Protein AF-K4BG01-F1 (afdb_monomer)

pLDDT: mean 72.05, std 19.04, range [38.0, 96.56]

Organism: Solanum lycopersicum (NCBI:txid4081)

InterPro domains:
  IPR004827 Basic-leucine zipper domain [PF00170] (51-86)
  IPR004827 Basi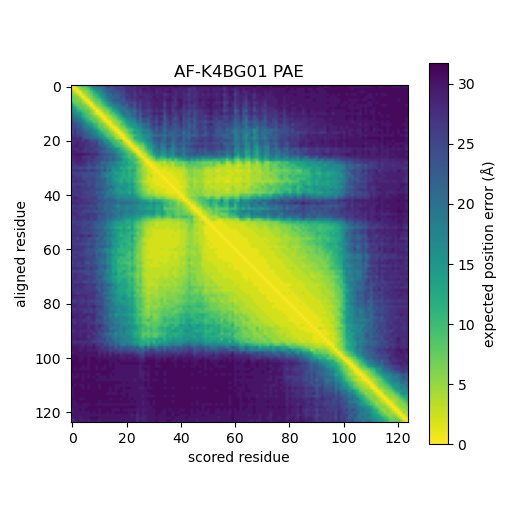c-leucine zipper domain [PS00036] (55-70)
  IPR046347 Basic-leucine zipper domain superfamily [SSF57959] (51-94)
  IPR052483 Basic leucine zipper transcription regulators [PTHR46391] (28-87)

Radius of gyration: 34.59 Å; Cα contacts (8 Å, |Δi|>4): 18; chains: 1; bounding box: 127×39×73 Å

Sequence (124 aa):
MNEKRNKSAEPNLSLSLKTPIEYESINNIPTLEEAVNLELKNGQVDPNVNMKKLRRTISNRLSAQRARMRKIEYTDGLKKEAKNLEIIFGEWRRIVSFGKGTVKDPPKPRQFHTKVFIVKREAI

Solvent-accessible surface area (backbone atoms only — not comparable to full-atom values): 8195 Å² total; per-residue (Å²): 139,85,85,80,82,78,79,79,81,73,79,84,74,74,78,69,75,73,65,81,67,91,73,69,57,93,85,61,86,73,53,68,66,57,52,50,52,48,48,59,69,67,65,77,56,61,95,84,59,57,63,70,59,52,54,50,53,52,49,52,51,54,51,52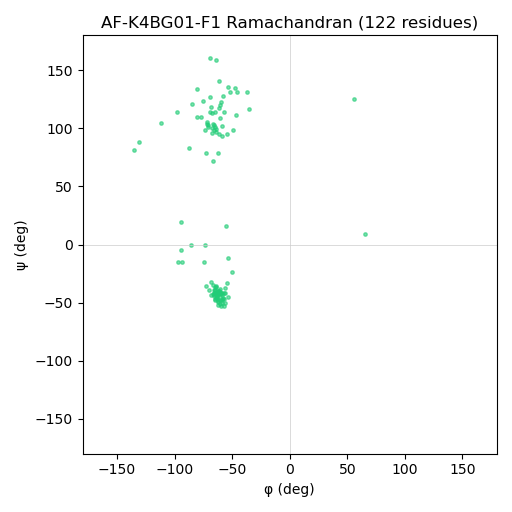,50,53,52,54,49,54,50,50,55,50,52,53,49,50,52,52,51,52,53,52,50,52,52,52,53,51,51,50,50,49,53,52,56,59,69,70,49,76,94,73,74,80,81,75,78,81,78,77,78,76,78,78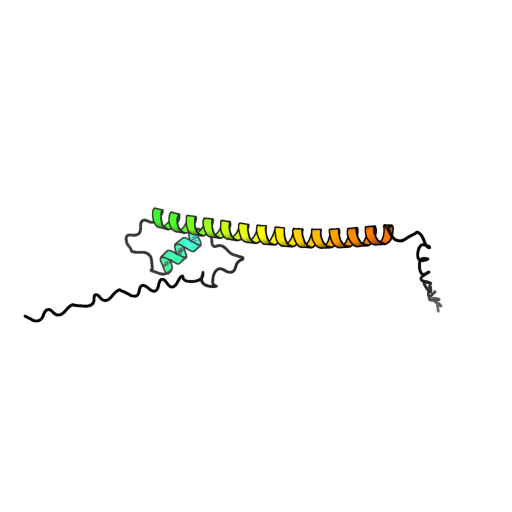,79,78,77,79,81,81,87,132

Foldseek 3Di:
DDDDDDDPPDPPPPPPVPPPPPPPPLPQLDDLVVQLVVCVVVVVADPPDDPVVSSVVSVVVSVVSVVVSVVVVVVVVVVVVVVVVVVVVVVVVVVVVVVPPPPDDDDDPPPPPPPPPPPDPDDD

Secondary structure (DSSP, 8-state):
---------------------TTS-TT-PPPHHHHHHHHHHTT-S-TT--HHHHHHHHHHHHHHHHHHHHHHHHHHHHHHHHHHHHHHHHHHHHHHHHHTS----PPPP---------------

Mean predicted aligned error: 18.23 Å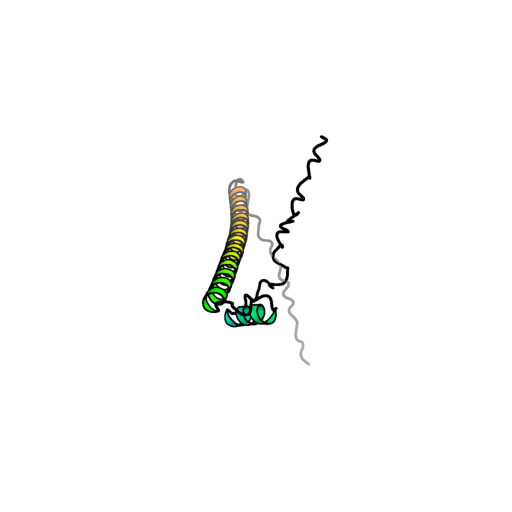

Structure (mmCIF, N/CA/C/O backbone):
data_AF-K4BG01-F1
#
_entry.id   AF-K4BG01-F1
#
loop_
_atom_site.group_PDB
_atom_site.id
_atom_site.type_symbol
_atom_site.label_atom_id
_atom_site.label_alt_id
_atom_site.label_comp_id
_atom_site.label_asym_id
_atom_site.label_entity_id
_atom_site.label_seq_id
_atom_site.pdbx_PDB_ins_code
_atom_site.Cartn_x
_atom_site.Cartn_y
_atom_site.Cartn_z
_atom_site.occupancy
_atom_site.B_iso_or_equiv
_atom_site.auth_seq_id
_atom_site.auth_comp_id
_atom_site.auth_asym_id
_atom_site.auth_atom_id
_atom_site.pdbx_PDB_model_num
ATOM 1 N N . MET A 1 1 ? -55.512 33.652 6.548 1.00 38.00 1 MET A N 1
ATOM 2 C CA . MET A 1 1 ? -54.587 32.569 6.950 1.00 38.00 1 MET A CA 1
ATOM 3 C C . MET A 1 1 ? -53.343 32.688 6.086 1.00 38.00 1 MET A C 1
ATOM 5 O O . MET A 1 1 ? -53.445 32.441 4.897 1.00 38.00 1 MET A O 1
ATOM 9 N N . ASN A 1 2 ? -52.217 33.140 6.647 1.00 42.69 2 ASN A N 1
ATOM 10 C CA . ASN A 1 2 ? -50.955 33.283 5.912 1.00 42.69 2 ASN A CA 1
ATOM 11 C C . ASN A 1 2 ? -49.957 32.255 6.450 1.00 42.69 2 ASN A C 1
ATOM 13 O O . ASN A 1 2 ? -49.439 32.397 7.557 1.00 42.69 2 ASN A O 1
ATOM 17 N N . GLU A 1 3 ? -49.742 31.201 5.672 1.00 49.41 3 GLU A N 1
ATOM 18 C CA . GLU A 1 3 ? -48.885 30.067 6.002 1.00 49.41 3 GLU A CA 1
ATOM 19 C C . GLU A 1 3 ? -47.414 30.426 5.737 1.00 49.41 3 GLU A C 1
ATOM 21 O O . GLU A 1 3 ? -46.982 30.620 4.599 1.00 49.41 3 GLU A O 1
ATOM 26 N N . LYS A 1 4 ? -46.633 30.572 6.813 1.00 52.47 4 LYS A N 1
ATOM 27 C CA . LYS A 1 4 ? -45.185 30.794 6.748 1.00 52.47 4 LYS A CA 1
ATOM 28 C C . LYS A 1 4 ? -44.497 29.464 6.433 1.00 52.47 4 LYS A C 1
ATOM 30 O O . LYS A 1 4 ? -44.437 28.579 7.280 1.00 52.47 4 LYS A O 1
ATOM 35 N N . ARG A 1 5 ? -43.952 29.330 5.221 1.00 56.16 5 ARG A N 1
ATOM 36 C CA . ARG A 1 5 ? -43.085 28.204 4.844 1.00 56.16 5 ARG A CA 1
ATOM 37 C C . ARG A 1 5 ? -41.731 28.354 5.538 1.00 56.16 5 ARG A C 1
ATOM 39 O O . ARG A 1 5 ? -40.919 29.195 5.155 1.00 56.16 5 ARG A O 1
ATOM 46 N N . ASN A 1 6 ? -41.503 27.541 6.563 1.00 52.00 6 ASN A N 1
ATOM 47 C CA . ASN A 1 6 ? -40.211 27.413 7.226 1.00 52.00 6 ASN A CA 1
ATOM 48 C C . ASN A 1 6 ? -39.229 26.726 6.266 1.00 52.00 6 ASN A C 1
ATOM 50 O O . ASN A 1 6 ? -39.418 25.568 5.901 1.00 52.00 6 ASN A O 1
ATOM 54 N N . LYS A 1 7 ? -38.191 27.451 5.836 1.00 52.59 7 LYS A N 1
ATOM 55 C CA . LYS A 1 7 ? -37.043 26.875 5.128 1.00 52.59 7 LYS A CA 1
ATOM 56 C C . LYS A 1 7 ? -36.291 25.990 6.121 1.00 52.59 7 LYS A C 1
ATOM 58 O O . LYS A 1 7 ? -35.763 26.497 7.107 1.00 52.59 7 LYS A O 1
ATOM 63 N N . SER A 1 8 ? -36.282 24.681 5.890 1.00 55.44 8 SER A N 1
ATOM 64 C CA . SER A 1 8 ? -35.451 23.749 6.647 1.00 55.44 8 SER A CA 1
ATOM 65 C C . SER A 1 8 ? -33.986 24.128 6.450 1.00 55.44 8 SER A C 1
ATOM 67 O O . SER A 1 8 ? -33.498 24.162 5.321 1.00 55.44 8 SER A O 1
ATOM 69 N N . ALA A 1 9 ? -33.304 24.443 7.549 1.00 53.53 9 ALA A N 1
ATOM 70 C CA . ALA A 1 9 ? -31.864 24.611 7.573 1.00 53.53 9 ALA A CA 1
ATOM 71 C C . ALA A 1 9 ? -31.222 23.254 7.262 1.00 53.53 9 ALA A C 1
ATOM 73 O O . ALA A 1 9 ? -31.175 22.374 8.120 1.00 53.53 9 ALA A O 1
ATOM 74 N N . GLU A 1 10 ? -30.774 23.065 6.022 1.00 57.72 10 GLU A N 1
ATOM 75 C CA . GLU A 1 10 ? -29.860 21.977 5.699 1.00 57.72 10 GLU A CA 1
ATOM 76 C C . GLU A 1 10 ? -28.594 22.165 6.546 1.00 57.72 10 GLU A C 1
ATOM 78 O O . GLU A 1 10 ? -27.967 23.232 6.481 1.00 57.72 10 GLU A O 1
ATOM 83 N N . PRO A 1 11 ? -28.193 21.180 7.366 1.00 52.19 11 PRO A N 1
ATOM 84 C CA . PRO A 1 11 ? -26.879 21.226 7.968 1.00 52.19 11 PRO A CA 1
ATOM 85 C C . PRO A 1 11 ? -25.872 21.123 6.823 1.00 52.19 11 PRO A C 1
ATOM 87 O O . PRO A 1 11 ? -25.787 20.096 6.150 1.00 52.19 11 PRO A O 1
ATOM 90 N N . ASN A 1 12 ? -25.115 22.198 6.598 1.00 53.78 12 ASN A N 1
ATOM 91 C CA . ASN A 1 12 ? -23.904 22.181 5.786 1.00 53.78 12 ASN A CA 1
ATOM 92 C C . ASN A 1 12 ? -22.896 21.234 6.457 1.00 53.78 12 ASN A C 1
ATOM 94 O O . ASN A 1 12 ? -21.978 21.658 7.155 1.00 53.78 12 ASN A O 1
ATOM 98 N N . LEU A 1 13 ? -23.081 19.929 6.268 1.00 52.31 13 LEU A N 1
ATOM 99 C CA . LEU A 1 13 ? -22.046 18.930 6.462 1.00 52.31 13 LEU A CA 1
ATOM 100 C C . LEU A 1 13 ? -21.083 19.106 5.296 1.00 52.31 13 LEU A C 1
ATOM 102 O O . LEU A 1 13 ? -21.128 18.378 4.305 1.00 52.31 13 LEU A O 1
ATOM 106 N N . SER A 1 14 ? -20.221 20.116 5.407 1.00 54.91 14 SER A N 1
ATOM 107 C CA . SER A 1 14 ? -18.989 20.149 4.645 1.00 54.91 14 SER A CA 1
ATOM 108 C C . SER A 1 14 ? -18.221 18.889 5.034 1.00 54.91 14 SER A C 1
ATOM 110 O O . SER A 1 14 ? -17.509 18.826 6.036 1.00 54.91 14 SER A O 1
ATOM 112 N N . LEU A 1 15 ? -18.413 17.829 4.248 1.00 52.31 15 LEU A N 1
ATOM 113 C CA . LEU A 1 15 ? -17.539 16.670 4.211 1.00 52.31 15 LEU A CA 1
ATOM 114 C C . LEU A 1 15 ? -16.212 17.170 3.646 1.00 52.31 15 LEU A C 1
ATOM 116 O O . LEU A 1 15 ? -15.873 16.932 2.489 1.00 52.31 15 LEU A O 1
ATOM 120 N N . SER A 1 16 ? -15.487 17.936 4.462 1.00 53.19 16 SER A N 1
ATOM 121 C CA . SER A 1 16 ? -14.087 18.222 4.252 1.00 53.19 16 SER A CA 1
ATOM 122 C C . SER A 1 16 ? -13.428 16.858 4.304 1.00 53.19 16 SER A C 1
ATOM 124 O O . SER A 1 16 ? -13.218 16.286 5.377 1.00 53.19 16 SER A O 1
ATOM 126 N N . LEU A 1 17 ? -13.240 16.270 3.121 1.00 48.19 17 LEU A N 1
ATOM 127 C CA . LEU A 1 17 ? -12.365 15.137 2.921 1.00 48.19 17 LEU A CA 1
ATOM 128 C C . LEU A 1 17 ? -11.035 15.606 3.479 1.00 48.19 17 LEU A C 1
ATOM 130 O O . LEU A 1 17 ? -10.308 16.337 2.811 1.00 48.19 17 LEU A O 1
ATOM 134 N N . LYS A 1 18 ? -10.777 15.264 4.743 1.00 50.91 18 LYS A N 1
ATOM 135 C CA . LYS A 1 18 ? -9.506 15.527 5.384 1.00 50.91 18 LYS A CA 1
ATOM 136 C C . LYS A 1 18 ? -8.519 14.784 4.506 1.00 50.91 18 LYS A C 1
ATOM 138 O O . LYS A 1 18 ? -8.475 13.551 4.523 1.00 50.91 18 LYS A O 1
ATOM 143 N N . THR A 1 19 ? -7.823 15.532 3.653 1.00 50.16 19 THR A N 1
ATOM 144 C CA . THR A 1 19 ? -6.638 15.037 2.973 1.00 50.16 19 THR A CA 1
ATOM 145 C C . THR A 1 19 ? -5.827 14.359 4.066 1.00 50.16 19 THR A C 1
ATOM 147 O O . THR A 1 19 ? -5.769 14.913 5.172 1.00 50.16 19 THR A O 1
ATOM 150 N N . PRO A 1 20 ? -5.350 13.118 3.852 1.00 50.09 20 PRO A N 1
ATOM 151 C CA . PRO A 1 20 ? -4.595 12.409 4.868 1.00 50.09 20 PRO A CA 1
ATOM 152 C C . PRO A 1 20 ? -3.567 13.383 5.418 1.00 50.09 20 PRO A C 1
ATOM 154 O O . PRO A 1 20 ? -2.720 13.868 4.673 1.00 50.09 20 PRO A O 1
ATOM 157 N N . ILE A 1 21 ? -3.786 13.766 6.677 1.00 46.22 21 ILE A N 1
ATOM 158 C CA . ILE A 1 21 ? -2.985 14.744 7.395 1.00 46.22 21 ILE A CA 1
ATOM 159 C C . ILE A 1 21 ? -1.543 14.329 7.151 1.00 46.22 21 ILE A C 1
ATOM 161 O O . ILE A 1 21 ? -1.234 13.141 7.261 1.00 46.22 21 ILE A O 1
ATOM 165 N N . GLU A 1 22 ? -0.698 15.296 6.822 1.00 43.91 22 GLU A N 1
ATOM 166 C CA . GLU A 1 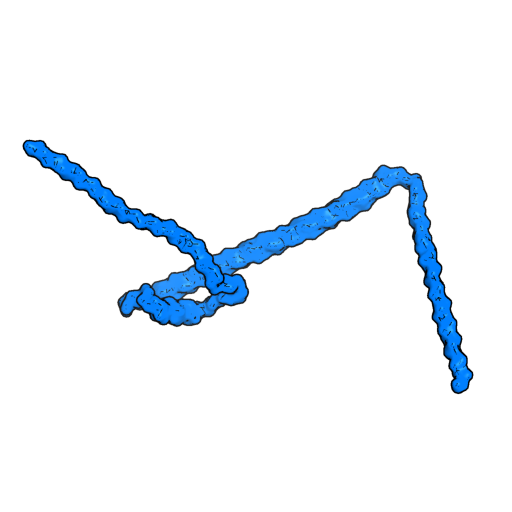22 ? 0.734 15.194 6.515 1.00 43.91 22 GLU A CA 1
ATOM 167 C C . GLU A 1 22 ? 1.588 14.515 7.618 1.00 43.91 22 GLU A C 1
ATOM 169 O O . GLU A 1 22 ? 2.807 14.628 7.620 1.00 43.91 22 GLU A O 1
ATOM 174 N N . TYR A 1 23 ? 0.982 13.809 8.578 1.00 46.19 23 TYR A N 1
ATOM 175 C CA . TYR A 1 23 ? 1.626 13.283 9.774 1.00 46.19 23 TYR A CA 1
ATOM 176 C C . TYR A 1 23 ? 2.132 11.837 9.673 1.00 46.19 23 TYR A C 1
ATOM 178 O O . TYR A 1 23 ? 2.954 11.421 10.484 1.00 46.19 23 TYR A O 1
ATOM 186 N N . GLU A 1 24 ? 1.724 11.049 8.683 1.00 49.31 24 GLU A N 1
ATOM 187 C CA . GLU A 1 24 ? 2.337 9.730 8.496 1.00 49.31 24 GLU A CA 1
ATOM 188 C C . GLU A 1 24 ? 3.561 9.919 7.600 1.00 49.31 24 GLU A C 1
ATOM 190 O O . GLU A 1 24 ? 3.491 9.767 6.380 1.00 49.31 24 GLU A O 1
ATOM 195 N N . SER A 1 25 ? 4.680 10.309 8.221 1.00 53.09 25 SER A N 1
ATOM 196 C CA . SER A 1 25 ? 6.016 10.086 7.668 1.00 53.09 25 SER A CA 1
ATOM 197 C C . SER A 1 25 ? 6.005 8.741 6.944 1.00 53.09 25 SER A C 1
ATOM 199 O O . SER A 1 25 ? 5.765 7.703 7.565 1.00 53.09 25 SER A O 1
ATOM 201 N N . ILE A 1 26 ? 6.222 8.779 5.627 1.00 54.78 26 ILE A N 1
ATOM 202 C CA . ILE A 1 26 ? 6.061 7.662 4.679 1.00 54.78 26 ILE A CA 1
ATOM 203 C C . ILE A 1 26 ? 6.860 6.412 5.109 1.00 54.78 26 ILE A C 1
ATOM 205 O O . ILE A 1 26 ? 6.621 5.313 4.625 1.00 54.78 26 ILE A O 1
ATOM 209 N N . ASN A 1 27 ? 7.756 6.545 6.086 1.00 60.09 27 ASN A N 1
ATOM 210 C CA . ASN A 1 27 ? 8.683 5.503 6.481 1.00 60.09 27 ASN A CA 1
ATOM 211 C C . ASN A 1 27 ? 8.247 4.666 7.695 1.00 60.09 27 ASN A C 1
ATOM 213 O O . ASN A 1 27 ? 8.801 3.587 7.868 1.00 60.09 27 ASN A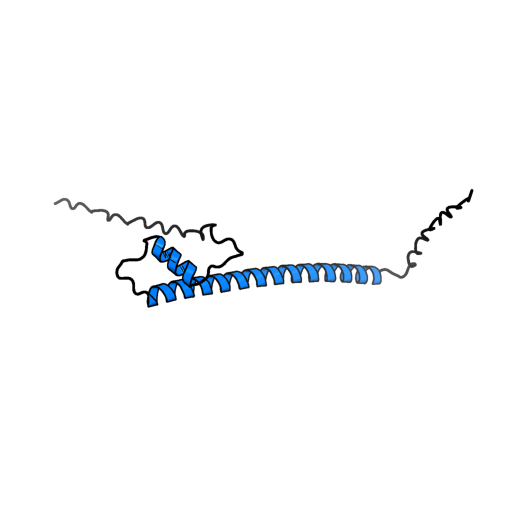 O 1
ATOM 217 N N . ASN A 1 28 ? 7.262 5.080 8.508 1.00 72.06 28 ASN A N 1
ATOM 218 C CA . ASN A 1 28 ? 6.967 4.382 9.772 1.00 72.06 28 ASN A CA 1
ATOM 219 C C . ASN A 1 28 ? 5.462 4.172 9.995 1.00 72.06 28 ASN A C 1
ATOM 221 O O . ASN A 1 28 ? 4.831 4.913 10.742 1.00 72.06 28 ASN A O 1
ATOM 225 N N . ILE A 1 29 ? 4.887 3.132 9.379 1.00 78.31 29 ILE A N 1
ATOM 226 C CA . ILE A 1 29 ? 3.521 2.698 9.718 1.00 78.31 29 ILE A CA 1
ATOM 227 C C . ILE A 1 29 ? 3.549 2.124 11.144 1.00 78.31 29 ILE A C 1
ATOM 229 O O . ILE A 1 29 ? 4.222 1.105 11.345 1.00 78.31 29 ILE A O 1
ATOM 233 N N . PRO A 1 30 ? 2.815 2.711 12.109 1.00 84.38 30 PRO A N 1
ATOM 234 C CA . PRO A 1 30 ? 2.896 2.326 13.513 1.00 84.38 30 PRO A CA 1
ATOM 235 C C . PRO A 1 30 ? 2.433 0.886 13.746 1.00 84.38 30 PRO A C 1
ATOM 237 O O . PRO A 1 30 ? 1.689 0.285 12.951 1.00 84.38 30 PRO A O 1
ATOM 240 N N . THR A 1 31 ? 2.877 0.310 14.861 1.00 89.00 31 THR A N 1
ATOM 241 C CA . THR A 1 31 ? 2.397 -1.012 15.272 1.00 89.00 31 THR A CA 1
ATOM 242 C C . THR A 1 31 ? 0.933 -0.941 15.715 1.00 89.00 31 THR A C 1
ATOM 244 O O . THR A 1 31 ? 0.391 0.125 16.014 1.00 89.00 31 THR A O 1
ATOM 247 N N . LEU A 1 32 ? 0.245 -2.089 15.729 1.00 88.62 32 LEU A N 1
ATOM 248 C CA . LEU A 1 32 ? -1.170 -2.129 16.110 1.00 88.62 32 LEU A CA 1
ATOM 249 C C . LEU A 1 32 ? -1.388 -1.601 17.534 1.00 88.62 32 LEU A C 1
ATOM 251 O O . LEU A 1 32 ? -2.330 -0.849 17.755 1.00 88.62 32 LEU A O 1
ATOM 255 N N . GLU A 1 33 ? -0.522 -1.968 18.478 1.00 88.62 33 GLU A N 1
ATOM 256 C CA . GLU A 1 33 ? -0.647 -1.532 19.872 1.00 88.62 33 GLU A CA 1
ATOM 257 C C . GLU A 1 33 ? -0.338 -0.040 20.034 1.00 88.62 33 GLU A C 1
ATOM 259 O O . GLU A 1 33 ? -1.053 0.651 20.753 1.00 88.62 33 GLU A O 1
ATOM 264 N N . GLU A 1 34 ? 0.655 0.496 19.320 1.00 88.75 34 GLU A N 1
ATOM 265 C CA . GLU A 1 34 ? 0.916 1.942 19.290 1.00 88.75 34 GLU A CA 1
ATOM 266 C C . GLU A 1 34 ? -0.294 2.719 18.772 1.00 88.75 34 GLU A C 1
ATOM 268 O O . GLU A 1 34 ? -0.730 3.680 19.405 1.00 88.75 34 GLU A O 1
ATOM 273 N N . ALA A 1 35 ? -0.878 2.271 17.660 1.00 86.62 35 ALA A N 1
ATOM 274 C CA . ALA A 1 35 ? -2.045 2.910 17.070 1.00 86.62 35 ALA A CA 1
ATOM 275 C C . ALA A 1 35 ? -3.279 2.815 17.984 1.00 86.62 35 ALA A C 1
ATOM 277 O O . ALA A 1 35 ? -4.014 3.788 18.125 1.00 86.62 35 ALA A O 1
ATOM 278 N N . VAL A 1 36 ? -3.488 1.679 18.659 1.00 87.25 36 VAL A N 1
ATOM 279 C CA . VAL A 1 36 ? -4.554 1.524 19.667 1.00 87.25 36 VAL A CA 1
ATOM 280 C C . VAL A 1 36 ? -4.335 2.475 20.843 1.00 87.25 36 VAL A C 1
ATOM 282 O O . VAL A 1 36 ? -5.267 3.167 21.244 1.00 87.25 36 VAL A O 1
ATOM 285 N N . ASN A 1 37 ? -3.112 2.557 21.365 1.00 87.56 37 ASN A N 1
ATOM 286 C CA . ASN A 1 37 ? -2.777 3.442 22.478 1.00 87.56 37 ASN A CA 1
ATOM 287 C C . ASN A 1 37 ? -2.948 4.922 22.115 1.00 87.56 37 ASN A C 1
ATOM 289 O O . ASN A 1 37 ? -3.371 5.706 22.961 1.00 87.56 37 ASN A O 1
ATOM 293 N N . LEU A 1 38 ? -2.640 5.312 20.877 1.00 86.00 38 LEU A N 1
ATOM 294 C CA . LEU A 1 38 ? -2.863 6.671 20.379 1.00 86.00 38 LEU A CA 1
ATOM 295 C C . LEU A 1 38 ? -4.353 7.017 20.312 1.00 86.00 38 LEU A C 1
ATOM 297 O O . LEU A 1 38 ? -4.755 8.066 20.805 1.00 86.00 38 LEU A O 1
ATOM 301 N N . GLU A 1 39 ? -5.178 6.129 19.759 1.00 83.88 39 GLU A N 1
ATOM 302 C CA . GLU A 1 39 ? -6.629 6.347 19.670 1.00 83.88 39 GLU A CA 1
ATOM 303 C C . GLU A 1 39 ? -7.261 6.451 21.071 1.00 83.88 39 GLU A C 1
ATOM 305 O O . GLU A 1 39 ? -8.076 7.338 21.319 1.00 83.88 39 GLU A O 1
ATOM 310 N N . LEU A 1 40 ? -6.819 5.619 22.024 1.00 84.19 40 LEU A N 1
ATOM 311 C CA . LEU A 1 40 ? -7.251 5.701 23.425 1.00 84.19 40 LEU A CA 1
ATOM 312 C C . LEU A 1 40 ? -6.819 7.013 24.103 1.00 84.19 40 LEU A C 1
ATOM 314 O O . LEU A 1 40 ? -7.611 7.624 24.818 1.00 84.19 40 LEU A O 1
ATOM 318 N N . LYS A 1 41 ? -5.579 7.466 23.875 1.00 82.19 41 LYS A N 1
ATOM 319 C CA . LYS A 1 41 ? -5.048 8.720 24.442 1.00 82.19 41 LYS A CA 1
ATOM 320 C C . LYS A 1 41 ? -5.720 9.964 23.872 1.00 82.19 41 LYS A C 1
ATOM 322 O O . LYS A 1 41 ? -5.866 10.950 24.586 1.00 82.19 41 LYS A O 1
ATOM 327 N N . ASN A 1 42 ? -6.146 9.917 22.613 1.00 78.75 42 ASN A N 1
ATOM 328 C CA . ASN A 1 42 ? -6.777 11.051 21.944 1.00 78.75 42 ASN A CA 1
ATOM 329 C C . ASN A 1 42 ? -8.215 11.317 22.422 1.00 78.75 42 ASN A C 1
ATOM 331 O O . ASN A 1 42 ? -8.849 12.248 21.930 1.00 78.75 42 ASN A O 1
ATOM 335 N N . GLY A 1 43 ? -8.743 10.523 23.365 1.00 64.00 43 GLY A N 1
ATOM 336 C CA . GLY A 1 43 ? -10.034 10.775 24.015 1.00 64.00 43 GLY A CA 1
ATOM 337 C C . GLY A 1 43 ? -11.242 10.695 23.077 1.00 64.00 43 GLY A C 1
ATOM 338 O O . GLY A 1 43 ? -12.348 11.051 23.465 1.00 64.00 43 GLY A O 1
ATOM 339 N N . GLN A 1 44 ? -11.045 10.226 21.841 1.00 63.78 44 GLN A N 1
ATOM 340 C CA . GLN A 1 44 ? -12.090 10.100 20.822 1.00 63.78 44 GLN A CA 1
ATOM 341 C C . GLN A 1 44 ? -12.856 8.769 20.931 1.00 63.78 44 GLN A C 1
ATOM 343 O O . GLN A 1 44 ? -13.768 8.489 20.154 1.00 63.78 44 GLN A O 1
ATOM 348 N N . VAL A 1 45 ? -12.466 7.939 21.897 1.00 66.12 45 VAL A N 1
ATOM 349 C CA . VAL A 1 45 ? -13.010 6.610 22.150 1.00 66.12 45 VAL A CA 1
ATOM 350 C C . VAL A 1 45 ? -14.032 6.727 23.279 1.00 66.12 45 VAL A C 1
ATOM 352 O O . VAL A 1 45 ? -13.681 7.054 24.409 1.00 66.12 45 VAL A O 1
ATOM 355 N N . ASP A 1 46 ? -15.302 6.481 22.956 1.00 71.12 46 ASP A N 1
ATOM 356 C CA . ASP A 1 46 ? -16.402 6.412 23.925 1.00 71.12 46 ASP A CA 1
ATOM 357 C C . ASP A 1 46 ? -16.059 5.405 25.058 1.00 71.12 46 ASP A C 1
ATOM 359 O O . ASP A 1 46 ? -15.543 4.317 24.781 1.00 71.12 46 ASP A O 1
ATOM 363 N N . PRO A 1 47 ? -16.310 5.737 26.339 1.00 70.25 47 PRO A N 1
ATOM 364 C CA . PRO A 1 47 ? -16.103 4.832 27.473 1.00 70.25 47 PRO A CA 1
ATOM 365 C C . PRO A 1 47 ? -16.733 3.435 27.323 1.00 70.25 47 PRO A C 1
ATOM 367 O O . PRO A 1 47 ? -16.253 2.487 27.941 1.00 70.25 47 PRO A O 1
ATOM 370 N N . ASN A 1 48 ? -17.773 3.278 26.495 1.00 77.56 48 ASN A N 1
ATOM 371 C CA . ASN A 1 48 ? -18.414 1.990 26.199 1.00 77.56 48 ASN A CA 1
ATOM 372 C C . ASN A 1 48 ? -17.876 1.300 24.923 1.00 77.56 48 ASN A C 1
ATOM 374 O O . ASN A 1 48 ? -18.533 0.446 24.317 1.00 77.56 48 ASN A O 1
ATOM 378 N N . VAL A 1 49 ? -16.688 1.673 24.441 1.00 75.75 49 VAL A N 1
ATOM 379 C CA . VAL A 1 49 ? -16.168 1.111 23.192 1.00 75.75 49 VAL A CA 1
ATOM 380 C C . VAL A 1 49 ? -15.798 -0.359 23.348 1.00 75.75 49 VAL A C 1
ATOM 382 O O . VAL A 1 49 ? -14.976 -0.771 24.165 1.00 75.75 49 VAL A O 1
ATOM 385 N N . ASN A 1 50 ? -16.354 -1.170 22.449 1.00 88.06 50 ASN A N 1
ATOM 386 C CA . ASN A 1 50 ? -15.940 -2.551 22.282 1.00 88.06 50 ASN A CA 1
ATOM 387 C C . ASN A 1 50 ? -14.496 -2.607 21.748 1.00 88.06 50 ASN A C 1
ATOM 389 O O . ASN A 1 50 ? -14.247 -2.428 20.550 1.00 88.06 50 ASN A O 1
ATOM 393 N N . MET A 1 51 ? -13.554 -2.927 22.636 1.00 88.06 51 MET A N 1
ATOM 394 C CA . MET A 1 51 ? -12.121 -3.019 22.338 1.00 88.06 51 MET A CA 1
ATOM 395 C C . MET A 1 51 ? -11.789 -3.955 21.169 1.00 88.06 51 MET A C 1
ATOM 397 O O . MET A 1 51 ? -10.868 -3.685 20.395 1.00 88.06 51 MET A O 1
ATOM 401 N N . LYS A 1 52 ? -12.563 -5.034 20.974 1.00 91.12 52 LYS A N 1
ATOM 402 C CA . LYS A 1 52 ? -12.385 -5.954 19.838 1.00 91.12 52 LYS A CA 1
ATOM 403 C C . LYS A 1 52 ? -12.677 -5.253 18.513 1.00 91.12 52 LYS A C 1
ATOM 405 O O . LYS A 1 52 ? -11.945 -5.438 17.539 1.00 91.12 52 LYS A O 1
ATOM 410 N N . LYS A 1 53 ? -13.732 -4.433 18.474 1.00 90.38 53 LYS A N 1
ATOM 411 C CA . LYS A 1 53 ? -14.098 -3.648 17.289 1.00 90.38 53 LYS A CA 1
ATOM 412 C C . LYS A 1 53 ? -13.061 -2.559 17.021 1.00 90.38 53 LYS A C 1
ATOM 414 O O . LYS A 1 53 ? -12.629 -2.438 15.880 1.00 90.38 53 LYS A O 1
ATOM 419 N N . LEU A 1 54 ? -12.606 -1.848 18.057 1.00 88.88 54 LEU A N 1
ATOM 420 C CA . LEU A 1 54 ? -11.562 -0.823 17.939 1.00 88.88 54 LEU A CA 1
ATOM 421 C C . LEU A 1 54 ? -10.276 -1.396 17.326 1.00 88.88 54 LEU A C 1
ATOM 423 O O . LEU A 1 54 ? -9.818 -0.923 16.285 1.00 88.88 54 LEU A O 1
ATOM 427 N N . ARG A 1 55 ? -9.756 -2.488 17.901 1.00 91.88 55 ARG A N 1
ATOM 428 C CA . ARG A 1 55 ? -8.572 -3.188 17.379 1.00 91.88 55 ARG A CA 1
ATOM 429 C C . ARG A 1 55 ? -8.749 -3.623 15.928 1.00 91.88 55 ARG A C 1
ATOM 431 O O . ARG A 1 55 ? -7.830 -3.468 15.125 1.00 91.88 55 ARG A O 1
ATOM 438 N N . ARG A 1 56 ? -9.929 -4.134 15.561 1.00 93.44 56 ARG A N 1
ATOM 439 C CA . ARG A 1 56 ? -10.210 -4.544 14.179 1.00 93.44 56 ARG A CA 1
ATOM 440 C C . ARG A 1 56 ? -10.237 -3.359 13.214 1.00 93.44 56 ARG A C 1
ATOM 442 O O . ARG A 1 56 ? -9.666 -3.465 12.132 1.00 93.44 56 ARG A O 1
ATOM 449 N N . THR A 1 57 ? -10.851 -2.243 13.597 1.00 91.44 57 THR A N 1
ATOM 450 C CA . THR A 1 57 ? -10.881 -1.024 12.779 1.00 91.44 57 THR A CA 1
ATOM 451 C C . THR A 1 57 ? -9.471 -0.501 12.523 1.00 91.44 57 THR A C 1
ATOM 453 O O . THR A 1 57 ? -9.103 -0.264 11.372 1.00 91.44 57 THR A O 1
ATOM 456 N N . ILE A 1 58 ? -8.654 -0.400 13.574 1.00 91.12 58 ILE A N 1
ATOM 457 C CA . ILE A 1 58 ? -7.271 0.077 13.472 1.00 91.12 58 ILE A CA 1
ATOM 458 C C . ILE A 1 58 ? -6.433 -0.886 12.624 1.00 91.12 58 ILE A C 1
ATOM 460 O O . ILE A 1 58 ? -5.747 -0.461 11.698 1.00 91.12 58 ILE A O 1
ATOM 464 N N . SER A 1 59 ? -6.547 -2.195 12.857 1.00 93.25 59 SER A N 1
ATOM 465 C CA . SER A 1 59 ? -5.840 -3.213 12.072 1.00 93.25 59 SER A CA 1
ATOM 466 C C . SER A 1 59 ? -6.180 -3.152 10.575 1.00 93.25 59 SER A C 1
ATOM 468 O O . SER A 1 59 ? -5.282 -3.204 9.727 1.00 93.25 59 SER A O 1
ATOM 470 N N . ASN A 1 60 ? -7.460 -2.977 10.231 1.00 95.12 60 ASN A N 1
ATOM 471 C CA . ASN A 1 60 ? -7.898 -2.831 8.843 1.00 95.12 60 ASN A CA 1
ATOM 472 C C . ASN A 1 60 ? -7.357 -1.540 8.213 1.00 95.12 60 ASN A C 1
ATOM 474 O O . ASN A 1 60 ? -6.893 -1.570 7.072 1.00 95.12 60 ASN A O 1
ATOM 478 N N . ARG A 1 61 ? -7.367 -0.425 8.957 1.00 92.25 61 ARG A N 1
ATOM 479 C CA . ARG A 1 61 ? -6.792 0.856 8.521 1.00 92.25 61 ARG A CA 1
ATOM 480 C C . ARG A 1 61 ? -5.298 0.714 8.215 1.00 92.25 61 ARG A C 1
ATOM 482 O O . ARG A 1 61 ? -4.884 1.051 7.107 1.00 92.25 61 ARG A O 1
ATOM 489 N N . LEU A 1 62 ? -4.519 0.139 9.134 1.00 92.00 62 LEU A N 1
ATOM 490 C CA . LEU A 1 62 ? -3.082 -0.102 8.939 1.00 92.00 62 LEU A CA 1
ATOM 491 C C . LEU A 1 62 ? -2.820 -1.023 7.739 1.00 92.00 62 LEU A C 1
ATOM 493 O O . LEU A 1 62 ? -1.917 -0.782 6.939 1.00 92.00 62 LEU A O 1
ATOM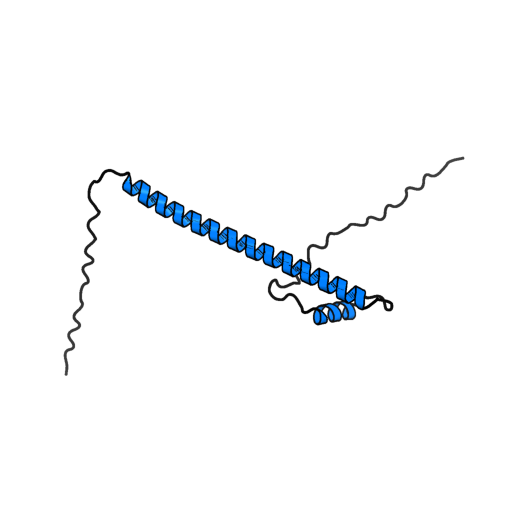 497 N N . SER A 1 63 ? -3.631 -2.069 7.571 1.00 92.38 63 SER A N 1
ATOM 498 C CA . SER A 1 63 ? -3.508 -2.995 6.438 1.00 92.38 63 SER A CA 1
ATOM 499 C C . SER A 1 63 ? -3.782 -2.308 5.098 1.00 92.38 63 SER A C 1
ATOM 501 O O . SER A 1 63 ? -3.030 -2.504 4.141 1.00 92.38 63 SER A O 1
ATOM 503 N N . ALA A 1 64 ? -4.811 -1.459 5.033 1.00 91.94 64 ALA A N 1
ATOM 504 C CA . ALA A 1 64 ? -5.121 -0.668 3.847 1.00 91.94 64 ALA A CA 1
ATOM 505 C C . ALA A 1 64 ? -4.016 0.355 3.532 1.00 91.94 64 ALA A C 1
ATOM 507 O O . ALA A 1 64 ? -3.666 0.529 2.365 1.00 91.94 64 ALA A O 1
ATOM 508 N N . GLN A 1 65 ? -3.431 0.993 4.550 1.00 90.94 65 GLN A N 1
ATOM 509 C CA . GLN A 1 65 ? -2.305 1.917 4.389 1.00 90.94 65 GLN A CA 1
ATOM 510 C C . GLN A 1 65 ? -1.073 1.203 3.818 1.00 90.94 65 GLN A C 1
ATOM 512 O O . GLN A 1 65 ? -0.539 1.633 2.797 1.00 90.94 65 GLN A O 1
ATOM 517 N N . ARG A 1 66 ? -0.692 0.048 4.383 1.00 90.12 66 ARG A N 1
ATOM 518 C CA . ARG A 1 66 ? 0.397 -0.796 3.851 1.00 90.12 66 ARG A CA 1
ATOM 519 C C . ARG A 1 66 ? 0.146 -1.212 2.403 1.00 90.12 66 ARG A C 1
ATOM 521 O O . ARG A 1 66 ? 1.062 -1.197 1.588 1.00 90.12 66 ARG A O 1
ATOM 528 N N . ALA A 1 67 ? -1.090 -1.582 2.069 1.00 90.94 67 ALA A N 1
ATOM 529 C CA . ALA A 1 67 ? -1.449 -1.962 0.706 1.00 90.94 67 ALA A CA 1
ATOM 530 C C . ALA A 1 67 ? -1.306 -0.793 -0.282 1.00 90.94 67 ALA A C 1
ATOM 532 O O . ALA A 1 67 ? -0.786 -0.982 -1.381 1.00 90.94 67 ALA A O 1
ATOM 533 N N . ARG A 1 68 ? -1.721 0.418 0.113 1.00 89.94 68 ARG A N 1
ATOM 534 C CA . ARG A 1 68 ? -1.528 1.635 -0.691 1.00 89.94 68 ARG A CA 1
ATOM 535 C C . ARG A 1 68 ? -0.046 1.941 -0.893 1.00 89.94 68 ARG A C 1
ATOM 537 O O . ARG A 1 68 ? 0.343 2.236 -2.016 1.00 89.94 68 ARG A O 1
ATOM 544 N N . MET A 1 69 ? 0.768 1.802 0.153 1.00 89.50 69 MET A N 1
ATOM 545 C CA . MET A 1 69 ? 2.208 2.053 0.077 1.00 89.50 69 MET A CA 1
ATOM 546 C C . MET A 1 69 ? 2.908 1.100 -0.893 1.00 89.50 69 MET A C 1
ATOM 548 O O . MET A 1 69 ? 3.554 1.558 -1.829 1.00 89.50 69 MET A O 1
ATOM 552 N N . ARG A 1 70 ? 2.652 -0.211 -0.775 1.00 90.12 70 ARG A N 1
ATOM 553 C CA . ARG A 1 70 ? 3.175 -1.211 -1.723 1.00 90.12 70 ARG A CA 1
ATOM 554 C C . ARG A 1 70 ? 2.786 -0.913 -3.168 1.00 90.12 70 ARG A C 1
ATOM 556 O O . ARG A 1 70 ? 3.569 -1.148 -4.080 1.00 90.12 70 ARG A O 1
ATOM 563 N N . LYS A 1 71 ? 1.569 -0.407 -3.396 1.00 92.69 71 LYS A N 1
ATOM 564 C CA . LYS A 1 71 ? 1.127 -0.021 -4.740 1.00 92.69 71 LYS A CA 1
ATOM 565 C C . LYS A 1 71 ? 1.947 1.153 -5.279 1.00 92.69 71 LYS A C 1
ATOM 567 O O . LYS A 1 71 ? 2.324 1.113 -6.443 1.00 92.69 71 LYS A O 1
ATOM 572 N N . ILE A 1 72 ? 2.219 2.165 -4.454 1.00 90.62 72 ILE A N 1
ATOM 573 C CA . ILE A 1 72 ? 3.047 3.317 -4.838 1.00 90.62 72 ILE A CA 1
ATOM 574 C C . ILE A 1 72 ? 4.467 2.851 -5.172 1.00 90.62 72 ILE A C 1
ATOM 576 O O . ILE A 1 72 ? 4.923 3.087 -6.289 1.00 90.62 72 ILE A O 1
ATOM 580 N N . GLU A 1 73 ? 5.104 2.099 -4.270 1.00 90.69 73 GLU A N 1
ATOM 581 C CA . GLU A 1 73 ? 6.445 1.527 -4.470 1.00 90.69 73 GLU A CA 1
ATOM 582 C C . GLU A 1 73 ? 6.527 0.709 -5.762 1.00 90.69 73 GLU A C 1
ATOM 584 O O . GLU A 1 73 ? 7.445 0.886 -6.560 1.00 90.69 73 GLU A O 1
ATOM 589 N N . TYR A 1 74 ? 5.528 -0.141 -6.013 1.00 93.69 74 TYR A N 1
ATOM 590 C CA . TYR A 1 74 ? 5.443 -0.917 -7.245 1.00 93.69 74 TYR A CA 1
ATOM 591 C C . TYR A 1 74 ? 5.327 -0.019 -8.482 1.00 93.69 74 TYR A C 1
ATOM 593 O O . TYR A 1 74 ? 6.060 -0.207 -9.452 1.00 93.69 74 TYR A O 1
ATOM 601 N N . THR A 1 75 ? 4.446 0.988 -8.459 1.00 94.56 75 THR A N 1
ATOM 602 C CA . THR A 1 75 ? 4.302 1.910 -9.596 1.00 94.56 75 THR A CA 1
ATOM 603 C C . THR A 1 75 ? 5.559 2.730 -9.852 1.00 94.56 75 THR A C 1
ATOM 605 O O . THR A 1 75 ? 5.891 2.984 -11.008 1.00 94.56 75 THR A O 1
ATOM 608 N N . ASP A 1 76 ? 6.282 3.126 -8.809 1.00 94.25 76 ASP A N 1
ATOM 609 C CA . ASP A 1 76 ? 7.535 3.860 -8.955 1.00 94.25 76 ASP A CA 1
ATOM 610 C C . ASP A 1 76 ? 8.664 2.953 -9.456 1.00 94.25 76 ASP A C 1
ATOM 612 O O . ASP A 1 76 ? 9.445 3.369 -10.316 1.00 94.25 76 ASP A O 1
ATOM 616 N N . GLY A 1 77 ? 8.685 1.688 -9.022 1.00 95.25 77 GLY A N 1
ATOM 617 C CA . GLY A 1 77 ? 9.534 0.644 -9.593 1.00 95.25 77 GLY A CA 1
ATOM 618 C C . GLY A 1 77 ? 9.305 0.477 -11.096 1.00 95.25 77 GLY A C 1
ATOM 619 O O . GLY A 1 77 ? 10.252 0.586 -11.875 1.00 95.25 77 GLY A O 1
ATOM 620 N N . LEU A 1 78 ? 8.044 0.333 -11.519 1.00 96.25 78 LEU A N 1
ATOM 621 C CA . LEU A 1 78 ? 7.682 0.230 -12.937 1.00 96.25 78 LEU A CA 1
ATOM 622 C C . LEU A 1 78 ? 8.089 1.468 -13.745 1.00 96.25 78 LEU A C 1
ATOM 624 O O . LEU A 1 78 ? 8.604 1.337 -14.853 1.00 96.25 78 LEU A O 1
ATOM 628 N N . LYS A 1 79 ? 7.905 2.682 -13.209 1.00 96.38 79 LYS A N 1
ATOM 629 C CA . LYS A 1 79 ? 8.353 3.916 -13.885 1.00 96.38 79 LYS A CA 1
ATOM 630 C C . LYS A 1 79 ? 9.866 3.932 -14.086 1.00 96.38 79 LYS A C 1
ATOM 632 O O . LYS A 1 79 ? 10.340 4.400 -15.120 1.00 96.38 79 LYS A O 1
ATOM 637 N N . LYS A 1 80 ? 10.629 3.466 -13.095 1.00 96.50 80 LYS A N 1
ATOM 638 C CA . LYS A 1 80 ? 12.091 3.390 -13.185 1.00 96.50 80 LYS A CA 1
ATOM 639 C C . LYS A 1 80 ? 12.518 2.380 -14.247 1.00 96.50 80 LYS A C 1
ATOM 641 O O . LYS A 1 80 ? 13.390 2.692 -15.053 1.00 96.50 80 LYS A O 1
ATOM 646 N N . GLU A 1 81 ? 11.886 1.213 -14.271 1.00 96.31 81 GLU A N 1
ATOM 647 C CA . GLU A 1 81 ? 12.152 0.179 -15.269 1.00 96.31 81 GLU A CA 1
ATOM 648 C C . GLU A 1 81 ? 11.805 0.653 -16.686 1.00 96.31 81 GLU A C 1
ATOM 650 O O . GLU A 1 81 ? 12.633 0.533 -17.585 1.00 96.31 81 GLU A O 1
ATOM 655 N N . ALA A 1 82 ? 10.651 1.301 -16.869 1.00 96.56 82 ALA A N 1
ATOM 656 C CA . ALA A 1 82 ? 10.248 1.876 -18.151 1.00 96.56 82 ALA A CA 1
ATOM 657 C C . ALA A 1 82 ? 11.269 2.898 -18.679 1.00 96.56 82 ALA A C 1
ATOM 659 O O . ALA A 1 82 ? 11.678 2.814 -19.834 1.00 96.56 82 ALA A O 1
ATOM 660 N N . LYS A 1 83 ? 11.746 3.814 -17.823 1.00 96.38 83 LYS A N 1
ATOM 661 C CA . LYS A 1 83 ? 12.805 4.773 -18.188 1.00 96.38 83 LYS A CA 1
ATOM 662 C C . LYS A 1 83 ? 14.105 4.073 -18.578 1.00 96.38 83 LYS A C 1
ATOM 664 O O . LYS A 1 83 ? 14.767 4.487 -19.523 1.00 96.38 83 LYS A O 1
ATOM 669 N N . ASN A 1 84 ? 14.479 3.021 -17.853 1.00 95.94 84 ASN A N 1
ATOM 670 C CA . ASN A 1 84 ? 15.695 2.270 -18.146 1.00 95.94 84 ASN A CA 1
ATOM 671 C C . ASN A 1 84 ? 15.598 1.562 -19.506 1.00 95.94 84 ASN A C 1
ATOM 673 O O . ASN A 1 84 ? 16.526 1.620 -20.309 1.00 95.94 84 ASN A O 1
ATOM 677 N N . LEU A 1 85 ? 14.445 0.956 -19.797 1.00 95.25 85 LEU A N 1
ATOM 678 C CA . LEU A 1 85 ? 14.168 0.356 -21.100 1.00 95.25 85 LEU A CA 1
ATOM 679 C C . LEU A 1 85 ? 14.188 1.400 -22.219 1.00 95.25 85 LEU A C 1
ATOM 681 O O . LEU A 1 85 ? 14.757 1.140 -23.273 1.00 95.25 85 LEU A O 1
ATOM 685 N N . GLU A 1 86 ? 13.624 2.587 -22.001 1.00 94.94 86 GLU A N 1
ATOM 686 C CA . GLU A 1 86 ? 13.632 3.676 -22.982 1.00 94.94 86 GLU A CA 1
ATOM 687 C C . GLU A 1 86 ? 15.058 4.136 -23.333 1.00 94.94 86 GLU A C 1
ATOM 689 O O . GLU A 1 86 ? 15.376 4.329 -24.510 1.00 94.94 86 GLU A O 1
ATOM 694 N N . ILE A 1 87 ? 15.947 4.217 -22.335 1.00 94.31 87 ILE A N 1
ATOM 695 C CA . ILE A 1 87 ? 17.378 4.492 -22.538 1.00 94.31 87 ILE A CA 1
ATOM 696 C C . ILE A 1 87 ? 18.014 3.397 -23.400 1.00 94.31 87 ILE A C 1
ATOM 698 O O . ILE A 1 87 ? 18.625 3.706 -24.424 1.00 94.31 87 ILE A O 1
ATOM 702 N N . ILE A 1 88 ? 17.814 2.126 -23.036 1.00 93.75 88 ILE A N 1
ATOM 703 C CA . ILE A 1 88 ? 18.362 0.974 -23.769 1.00 93.75 88 ILE A CA 1
ATOM 704 C C . ILE A 1 88 ? 17.861 0.974 -25.219 1.00 93.75 88 ILE A C 1
ATOM 706 O O . ILE A 1 88 ? 18.651 0.849 -26.154 1.00 93.75 88 ILE A O 1
ATOM 710 N N . PHE A 1 89 ? 16.561 1.173 -25.446 1.00 92.19 89 PHE A N 1
ATOM 711 C CA . PHE A 1 89 ? 16.002 1.274 -26.795 1.00 92.19 89 PHE A CA 1
ATOM 712 C C . PHE A 1 89 ? 16.598 2.443 -27.585 1.00 92.19 89 PHE A C 1
ATOM 714 O O . PHE A 1 89 ? 16.845 2.305 -28.786 1.00 92.19 89 PHE A O 1
ATOM 721 N N . GLY A 1 90 ? 16.853 3.583 -26.939 1.00 90.56 90 GLY A N 1
ATOM 722 C CA . GLY A 1 90 ? 17.538 4.722 -27.547 1.00 90.56 90 GLY A CA 1
ATOM 723 C C . GLY A 1 90 ? 18.968 4.390 -27.983 1.00 90.56 90 GLY A C 1
ATOM 724 O O . GLY A 1 90 ? 19.374 4.743 -29.093 1.00 90.56 90 GLY A O 1
ATOM 725 N N . GLU A 1 91 ? 19.716 3.666 -27.152 1.00 89.31 91 GLU A N 1
ATOM 726 C CA . GLU A 1 91 ? 21.066 3.191 -27.470 1.00 89.31 91 GLU A CA 1
ATOM 727 C C . GLU A 1 91 ? 21.064 2.192 -28.629 1.00 89.31 91 GLU A C 1
ATOM 729 O O . GLU A 1 91 ? 21.806 2.372 -29.597 1.00 89.31 91 GLU A O 1
ATOM 734 N N . TRP A 1 92 ? 20.177 1.197 -28.598 1.00 89.56 92 TRP A N 1
ATOM 735 C CA . TRP A 1 92 ? 20.021 0.240 -29.694 1.00 89.56 92 TRP A CA 1
ATOM 736 C C . TRP A 1 92 ? 19.615 0.923 -30.998 1.00 89.56 92 TRP A C 1
ATOM 738 O O . TRP A 1 92 ? 20.193 0.640 -32.047 1.00 89.56 92 TRP A O 1
ATOM 748 N N . ARG A 1 93 ? 18.675 1.876 -30.952 1.00 88.00 93 ARG A N 1
ATOM 749 C CA . ARG A 1 93 ? 18.292 2.672 -32.126 1.00 88.00 93 ARG A CA 1
ATOM 750 C C . ARG A 1 93 ? 19.488 3.437 -32.681 1.00 88.00 93 ARG A C 1
ATOM 752 O O . ARG A 1 93 ? 19.660 3.482 -33.895 1.00 88.00 93 ARG A O 1
ATOM 759 N N . ARG A 1 94 ? 20.318 4.022 -31.815 1.00 83.19 94 ARG A N 1
ATOM 760 C CA . ARG A 1 94 ? 21.550 4.703 -32.220 1.00 83.19 94 ARG A CA 1
ATOM 761 C C . ARG A 1 94 ? 22.480 3.725 -32.944 1.00 83.19 94 ARG A C 1
ATOM 763 O O . ARG A 1 94 ? 22.853 4.006 -34.077 1.00 83.19 94 ARG A O 1
ATOM 770 N N . ILE A 1 95 ? 22.780 2.570 -32.349 1.00 81.88 95 ILE A N 1
ATOM 771 C CA . ILE A 1 95 ? 23.649 1.533 -32.939 1.00 81.88 95 ILE A C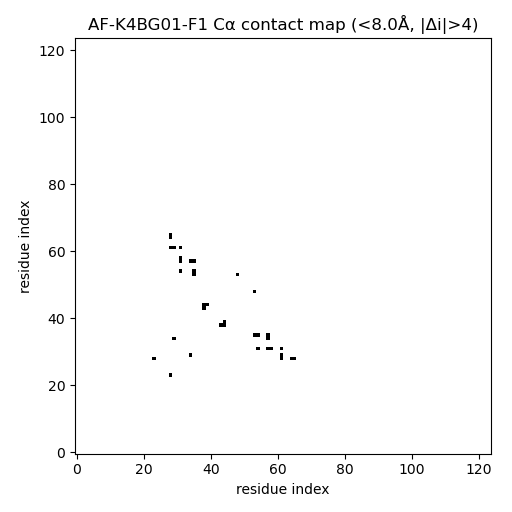A 1
ATOM 772 C C . ILE A 1 95 ? 23.119 1.064 -34.300 1.00 81.88 95 ILE A C 1
ATOM 774 O O . ILE A 1 95 ? 23.870 1.021 -35.270 1.00 81.88 95 ILE A O 1
ATOM 778 N N . VAL A 1 96 ? 21.822 0.766 -34.407 1.00 81.38 96 VAL A N 1
ATOM 779 C CA . VAL A 1 96 ? 21.199 0.320 -35.664 1.00 81.38 96 VAL A CA 1
ATOM 780 C C . VAL A 1 96 ? 21.222 1.420 -36.729 1.00 81.38 96 VAL A C 1
ATOM 782 O O . VAL A 1 96 ? 21.487 1.132 -37.894 1.00 81.38 96 VAL A O 1
ATOM 785 N N . SER A 1 97 ? 20.991 2.681 -36.355 1.00 70.44 97 SER A N 1
ATOM 786 C CA . SER A 1 97 ? 21.113 3.819 -37.275 1.00 70.44 97 SER A CA 1
ATOM 787 C C . SER A 1 97 ? 22.554 4.025 -37.754 1.00 70.44 97 SER A C 1
ATOM 789 O O . SER A 1 97 ? 22.756 4.320 -38.929 1.00 70.44 97 SER A O 1
ATOM 791 N N . PHE A 1 98 ? 23.556 3.799 -36.896 1.00 59.53 98 PHE A N 1
ATOM 792 C CA . PHE A 1 98 ? 24.966 3.765 -37.306 1.00 59.53 98 PHE A CA 1
ATOM 793 C C . PHE A 1 98 ? 25.275 2.568 -38.222 1.00 59.53 98 PHE A C 1
ATOM 795 O O . PHE A 1 98 ? 26.041 2.717 -39.167 1.00 59.53 98 PHE A O 1
ATOM 802 N N . GLY A 1 99 ? 24.637 1.412 -38.008 1.00 55.84 99 GLY A N 1
ATOM 803 C CA . GLY A 1 99 ? 24.790 0.213 -38.844 1.00 55.84 99 GLY A CA 1
ATOM 804 C C . GLY A 1 99 ? 24.096 0.273 -40.214 1.00 55.84 99 GLY A C 1
ATOM 805 O O . GLY A 1 99 ? 24.404 -0.539 -41.082 1.00 55.84 99 GLY A O 1
ATOM 806 N N . LYS A 1 100 ? 23.175 1.224 -40.432 1.00 50.53 100 LYS A N 1
ATOM 807 C CA . LYS A 1 100 ? 22.542 1.495 -41.741 1.00 50.53 100 LYS A CA 1
ATOM 808 C C . LYS A 1 100 ? 23.232 2.607 -42.539 1.00 50.53 100 LYS A C 1
ATOM 810 O O . LYS A 1 100 ? 22.863 2.847 -4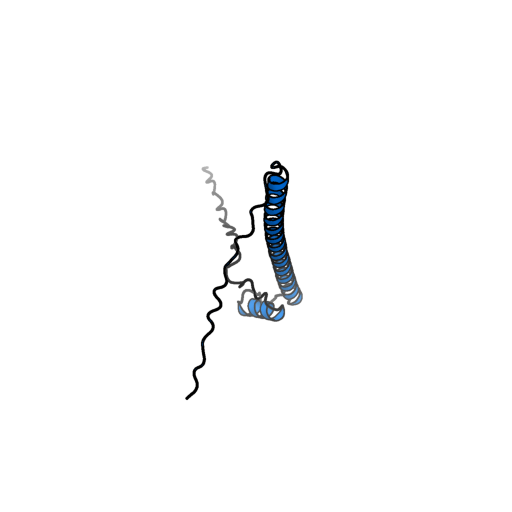3.687 1.00 50.53 100 LYS A O 1
ATOM 815 N N . GLY A 1 101 ? 24.234 3.267 -41.958 1.00 46.81 101 GLY A N 1
ATOM 816 C CA . GLY A 1 101 ? 25.172 4.093 -42.704 1.00 46.81 101 GLY A CA 1
ATOM 817 C C . GLY A 1 101 ? 26.139 3.184 -43.452 1.00 46.81 101 GLY A C 1
ATOM 818 O O . GLY A 1 101 ? 26.791 2.341 -42.845 1.00 46.81 101 GLY A O 1
ATOM 819 N N . THR A 1 102 ? 26.208 3.338 -44.772 1.00 47.06 102 THR A N 1
ATOM 820 C CA . THR A 1 102 ? 27.226 2.723 -45.631 1.00 47.06 102 THR A CA 1
ATOM 821 C C . THR A 1 102 ? 28.584 2.691 -44.938 1.00 47.06 102 THR A C 1
ATOM 823 O O . THR A 1 102 ? 29.035 3.729 -44.452 1.00 47.06 102 THR A O 1
ATOM 826 N N . VAL A 1 103 ? 29.237 1.527 -44.944 1.00 49.12 103 VAL A N 1
ATOM 827 C CA . VAL A 1 103 ? 30.649 1.363 -44.586 1.00 49.12 103 VAL A CA 1
ATOM 828 C C . VAL A 1 103 ? 31.470 2.405 -45.352 1.00 49.12 103 VAL A C 1
ATOM 830 O O . VAL A 1 103 ? 31.770 2.238 -46.530 1.00 49.12 103 VAL A O 1
ATOM 833 N N . LYS A 1 104 ? 31.797 3.509 -44.687 1.00 52.81 104 LYS A N 1
ATOM 834 C CA . LYS A 1 104 ? 32.900 4.397 -45.035 1.00 52.81 104 LYS A CA 1
ATOM 835 C C . LYS A 1 104 ? 33.674 4.617 -43.752 1.00 52.81 104 LYS A C 1
ATOM 837 O O . LYS A 1 104 ? 33.367 5.512 -42.977 1.00 52.81 104 LYS A O 1
ATOM 842 N N . ASP A 1 105 ? 34.599 3.685 -43.571 1.00 57.50 105 ASP A N 1
ATOM 843 C CA . ASP A 1 105 ? 35.719 3.640 -42.643 1.00 57.50 105 ASP A CA 1
ATOM 844 C C . ASP A 1 105 ? 35.420 3.803 -41.140 1.00 57.50 105 ASP A C 1
ATOM 846 O O . ASP A 1 105 ? 34.849 4.802 -40.699 1.00 57.50 105 ASP A O 1
ATOM 850 N N . PRO A 1 106 ? 35.860 2.849 -40.296 1.00 61.56 106 PRO A N 1
ATOM 851 C CA . PRO A 1 106 ? 35.795 3.031 -38.855 1.00 61.56 106 PRO A CA 1
ATOM 852 C C . PRO A 1 106 ? 36.655 4.241 -38.445 1.00 61.56 106 PRO A C 1
ATOM 854 O O . PRO A 1 106 ? 37.765 4.411 -38.966 1.00 61.56 106 PRO A O 1
ATOM 857 N N . PRO A 1 107 ? 36.207 5.077 -37.488 1.00 59.09 107 PRO A N 1
ATOM 858 C CA . PRO A 1 107 ? 37.060 6.123 -36.948 1.00 59.09 107 PRO A CA 1
ATOM 859 C C . PRO A 1 107 ? 38.280 5.466 -36.297 1.00 59.09 107 PRO A C 1
ATOM 861 O O . PRO A 1 107 ? 38.151 4.693 -35.345 1.00 59.09 107 PRO A O 1
ATOM 864 N N . LYS A 1 108 ? 39.475 5.761 -36.830 1.00 56.75 108 LYS A N 1
ATOM 865 C CA . LYS A 1 108 ? 40.743 5.305 -36.249 1.00 56.75 108 LYS A CA 1
ATOM 866 C C . LYS A 1 108 ? 40.773 5.690 -34.764 1.00 56.75 108 LYS A C 1
ATOM 868 O O . LYS A 1 108 ? 40.496 6.853 -34.447 1.00 56.75 108 LYS A O 1
ATOM 873 N N . PRO A 1 109 ? 41.120 4.764 -33.853 1.00 52.88 109 PRO A N 1
ATOM 874 C CA . PRO A 1 109 ? 41.254 5.101 -32.445 1.00 52.88 109 PRO A CA 1
ATOM 875 C C . PRO A 1 109 ? 42.296 6.212 -32.307 1.00 52.88 109 PRO A C 1
ATOM 877 O O . PRO A 1 109 ? 43.407 6.104 -32.834 1.00 52.88 109 PRO A O 1
ATOM 880 N N . ARG A 1 110 ? 41.931 7.303 -31.618 1.00 56.88 110 ARG A N 1
ATOM 881 C CA . ARG A 1 110 ? 42.902 8.328 -31.223 1.00 56.88 110 ARG A CA 1
ATOM 882 C C . ARG A 1 110 ? 43.965 7.625 -30.393 1.00 56.88 110 ARG A C 1
ATOM 884 O O . ARG A 1 110 ? 43.670 7.121 -29.312 1.00 56.88 110 ARG A O 1
ATOM 891 N N . GLN A 1 111 ? 45.188 7.583 -30.911 1.00 51.62 111 GLN A N 1
ATOM 892 C CA . GLN A 1 111 ? 46.333 7.155 -30.129 1.00 51.62 111 GLN A CA 1
ATOM 893 C C . GLN A 1 111 ? 46.538 8.199 -29.035 1.00 51.62 111 GLN A C 1
ATOM 895 O O . GLN A 1 111 ? 47.096 9.268 -29.275 1.00 51.62 111 GLN A O 1
ATOM 900 N N . PHE A 1 112 ? 46.041 7.919 -27.836 1.00 48.25 112 PHE A N 1
ATOM 901 C CA . PHE A 1 112 ? 46.453 8.663 -26.662 1.00 48.25 112 PHE A CA 1
ATOM 902 C C . PHE A 1 112 ? 47.930 8.346 -26.453 1.00 48.25 112 PHE A C 1
ATOM 904 O O . PHE A 1 112 ? 48.289 7.254 -26.026 1.00 48.25 112 PHE A O 1
ATOM 911 N N . HIS A 1 113 ? 48.800 9.278 -26.837 1.00 50.38 113 HIS A N 1
ATOM 912 C CA . HIS A 1 113 ? 50.202 9.224 -26.460 1.00 50.38 113 HIS A CA 1
ATOM 913 C C . HIS A 1 113 ? 50.266 9.439 -24.952 1.00 50.38 113 HIS A C 1
ATOM 915 O O . HIS A 1 113 ? 50.237 10.570 -24.464 1.00 50.38 113 HIS A O 1
ATOM 921 N N . THR A 1 114 ? 50.317 8.346 -24.199 1.00 52.00 114 THR A N 1
ATOM 922 C CA . THR A 1 114 ? 50.699 8.374 -22.794 1.00 52.00 114 THR A CA 1
ATOM 923 C C . THR A 1 114 ? 52.150 8.841 -22.751 1.00 52.00 114 THR A C 1
ATOM 925 O O . THR A 1 114 ? 53.075 8.077 -23.013 1.00 52.00 114 THR A O 1
ATOM 928 N N . LYS A 1 115 ? 52.365 10.132 -22.470 1.00 54.75 115 LYS A N 1
ATOM 929 C CA . LYS A 1 115 ? 53.683 10.633 -22.074 1.00 54.75 115 LYS A CA 1
ATOM 930 C C . LYS A 1 115 ? 54.027 9.963 -20.747 1.00 54.75 115 LYS A C 1
ATOM 932 O O . LYS A 1 115 ? 53.572 10.392 -19.691 1.00 54.75 115 LYS A O 1
ATOM 937 N N . VAL A 1 116 ? 54.794 8.880 -20.817 1.00 53.31 116 VAL A N 1
ATOM 938 C CA . VAL A 1 116 ? 55.442 8.275 -19.656 1.00 53.31 116 VAL A CA 1
ATOM 939 C C . VAL A 1 116 ? 56.491 9.278 -19.180 1.00 53.31 116 VAL A C 1
ATOM 941 O O . VAL A 1 116 ? 57.559 9.406 -19.774 1.00 53.31 116 VAL A O 1
ATOM 944 N N . PHE A 1 117 ? 56.168 10.042 -18.139 1.00 49.97 117 PHE A N 1
ATOM 945 C CA . PHE A 1 117 ? 57.165 10.823 -17.417 1.00 49.97 117 PHE A CA 1
ATOM 946 C C . PHE A 1 117 ? 57.996 9.853 -16.578 1.00 49.97 117 PHE A C 1
ATOM 948 O O . PHE A 1 117 ? 57.582 9.418 -15.505 1.00 49.97 117 PHE A O 1
ATOM 955 N N . ILE A 1 118 ? 59.168 9.489 -17.093 1.00 51.28 118 ILE A N 1
ATOM 956 C CA . ILE A 1 118 ? 60.197 8.807 -16.313 1.00 51.28 118 ILE A CA 1
ATOM 957 C C . ILE A 1 118 ? 60.764 9.844 -15.342 1.00 51.28 118 ILE A C 1
ATOM 959 O O . ILE A 1 118 ? 61.568 10.695 -15.719 1.00 51.28 118 ILE A O 1
ATOM 963 N N . VAL A 1 119 ? 60.322 9.792 -14.087 1.00 53.28 119 VAL A N 1
ATOM 964 C CA . VAL A 1 119 ? 60.986 10.497 -12.989 1.00 53.28 119 VAL A CA 1
ATOM 965 C C . VAL A 1 119 ? 62.300 9.765 -12.728 1.00 53.28 119 VAL A C 1
ATOM 967 O O . VAL A 1 119 ? 62.316 8.683 -12.140 1.00 53.28 119 VAL A O 1
ATOM 970 N N . LYS A 1 120 ? 63.411 10.341 -13.196 1.00 49.09 120 LYS A N 1
ATOM 971 C CA . LYS A 1 120 ? 64.749 9.972 -12.730 1.00 49.09 120 LYS A CA 1
ATOM 972 C C . LYS A 1 120 ? 64.804 10.253 -11.225 1.00 49.09 120 LYS A C 1
ATOM 974 O O . LYS A 1 120 ? 64.804 11.408 -10.810 1.00 49.09 120 LYS A O 1
ATOM 979 N N . ARG A 1 121 ? 64.835 9.197 -10.410 1.00 51.59 121 ARG A N 1
ATOM 980 C CA . ARG A 1 121 ? 65.378 9.277 -9.052 1.00 51.59 121 ARG A CA 1
ATOM 981 C C . ARG A 1 121 ? 66.889 9.404 -9.194 1.00 51.59 121 ARG A C 1
ATOM 983 O O . ARG A 1 121 ? 67.549 8.415 -9.503 1.00 51.59 121 ARG A O 1
ATOM 990 N N . GLU A 1 122 ? 67.417 10.604 -9.006 1.00 47.97 122 GLU A N 1
ATOM 991 C CA . GLU A 1 122 ? 68.832 10.763 -8.684 1.00 47.97 122 GLU A CA 1
ATOM 992 C C . GLU A 1 122 ? 68.979 10.610 -7.171 1.00 47.97 122 GLU A C 1
ATOM 994 O O . GLU A 1 122 ? 68.304 11.273 -6.384 1.00 47.97 122 GLU A O 1
ATOM 999 N N . ALA A 1 123 ? 69.781 9.619 -6.799 1.00 47.75 123 ALA A N 1
ATOM 1000 C CA . ALA A 1 123 ? 70.287 9.421 -5.458 1.00 47.75 123 ALA A CA 1
ATOM 1001 C C . ALA A 1 123 ? 71.479 10.360 -5.253 1.00 47.75 123 ALA A C 1
ATOM 1003 O O . ALA A 1 123 ? 72.328 10.424 -6.142 1.00 47.75 123 ALA A O 1
ATOM 1004 N N . ILE A 1 124 ? 71.509 11.051 -4.111 1.00 46.53 124 ILE A N 1
ATOM 1005 C CA . ILE A 1 124 ? 72.624 11.252 -3.161 1.00 46.53 124 ILE A CA 1
ATOM 1006 C C . ILE A 1 124 ? 72.063 12.075 -1.998 1.00 46.53 124 ILE A C 1
ATOM 1008 O O . ILE A 1 124 ? 71.436 13.123 -2.266 1.00 46.53 124 ILE A O 1
#